Protein AF-A0A5S9M5S7-F1 (afdb_monomer)

Nearest PDB structures (foldseek):
  8tsh-assembly1_B  TM=7.631E-01  e=9.325E-02  Caldimonas thermodepolymerans
  8wm7-assembly1_D  TM=8.454E-01  e=1.983E-01  Nostoc sp. PCC 7120 = FACHB-418
  5ws4-assembly1_B  TM=8.221E-01  e=1.851E-01  Acinetobacter baumannii
  7v8i-assembly1_F  TM=8.320E-01  e=2.992E-01  Escherichia coli K-12

Foldseek 3Di:
DDWDFQDWDWDDDPPDTDGLDGGDTDDDDPPGDDDDDDDPSSCSVVVVVD

Structure (mmCIF, N/CA/C/O backbone):
data_AF-A0A5S9M5S7-F1
#
_entry.id   AF-A0A5S9M5S7-F1
#
loop_
_atom_site.group_PDB
_atom_site.id
_atom_site.type_symbol
_atom_site.label_atom_id
_atom_site.label_alt_id
_atom_site.label_comp_id
_atom_site.label_asym_id
_atom_site.label_entity_id
_atom_site.label_seq_id
_atom_site.pdbx_PDB_ins_code
_atom_site.Cartn_x
_atom_site.Cartn_y
_atom_site.Cartn_z
_atom_site.occupancy
_atom_site.B_iso_or_equiv
_atom_site.auth_seq_id
_atom_site.auth_comp_id
_atom_site.auth_asym_id
_atom_site.auth_atom_id
_atom_site.pdbx_PDB_model_num
ATOM 1 N N . MET A 1 1 ? -15.007 4.720 7.506 1.00 68.44 1 MET A N 1
ATOM 2 C CA . MET A 1 1 ? -14.996 3.560 6.582 1.00 68.44 1 MET A CA 1
ATOM 3 C C . MET A 1 1 ? -14.373 4.011 5.268 1.00 68.44 1 MET A C 1
ATOM 5 O O . MET A 1 1 ? -14.957 4.855 4.602 1.00 68.44 1 MET A O 1
ATOM 9 N N . ILE A 1 2 ? -13.168 3.540 4.951 1.00 73.75 2 ILE A N 1
ATOM 10 C CA . ILE A 1 2 ? -12.452 3.877 3.710 1.00 73.75 2 ILE A CA 1
ATOM 11 C C . ILE A 1 2 ? -12.630 2.704 2.757 1.00 73.75 2 ILE A C 1
ATOM 13 O O . ILE A 1 2 ? -12.274 1.586 3.109 1.00 73.75 2 ILE A O 1
ATOM 17 N N . THR A 1 3 ? -13.166 2.944 1.566 1.00 75.12 3 THR A N 1
ATOM 18 C CA . THR A 1 3 ? -13.345 1.907 0.545 1.00 75.12 3 THR A CA 1
ATOM 19 C C . THR A 1 3 ? -12.595 2.337 -0.702 1.00 75.12 3 THR A C 1
ATOM 21 O O . THR A 1 3 ? -12.986 3.296 -1.362 1.00 75.12 3 THR A O 1
ATOM 24 N N . LEU A 1 4 ? -11.502 1.647 -1.003 1.00 71.69 4 LEU A N 1
ATOM 25 C CA . LEU A 1 4 ? -10.736 1.817 -2.231 1.00 71.69 4 LEU A CA 1
ATOM 26 C C . LEU A 1 4 ? -11.248 0.804 -3.250 1.00 71.69 4 LEU A C 1
ATOM 28 O O . LEU A 1 4 ? -11.232 -0.399 -2.994 1.00 71.69 4 LEU A O 1
ATOM 32 N N . GLY A 1 5 ? -11.747 1.304 -4.378 1.00 73.19 5 GLY A N 1
ATOM 33 C CA . GLY A 1 5 ? -12.281 0.504 -5.478 1.00 73.19 5 GLY A CA 1
ATOM 34 C C . GLY A 1 5 ? -11.413 0.631 -6.722 1.00 73.19 5 GLY A C 1
ATOM 35 O O . GLY A 1 5 ? -11.053 1.741 -7.107 1.00 73.19 5 GLY A O 1
ATOM 36 N N . ASP A 1 6 ? -11.075 -0.508 -7.333 1.00 71.75 6 ASP A N 1
ATOM 37 C CA . ASP A 1 6 ? -10.451 -0.607 -8.660 1.00 71.75 6 ASP A CA 1
ATOM 38 C C . ASP A 1 6 ? -9.219 0.289 -8.883 1.00 71.75 6 ASP A C 1
ATOM 40 O O . ASP A 1 6 ? -8.982 0.848 -9.958 1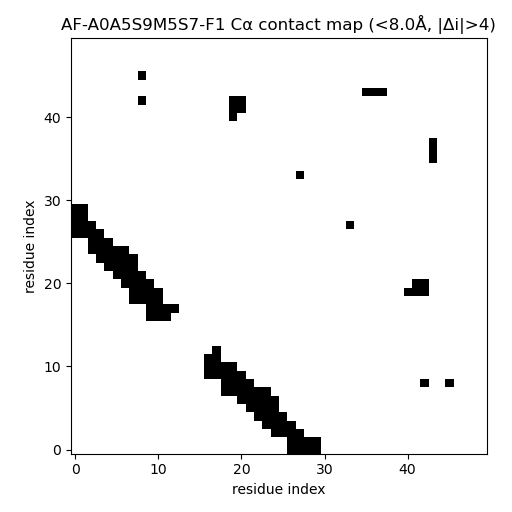.00 71.75 6 ASP A O 1
ATOM 44 N N . CYS A 1 7 ? -8.366 0.399 -7.865 1.00 67.31 7 CYS A N 1
ATOM 45 C CA . CYS A 1 7 ? -7.162 1.209 -7.971 1.00 67.31 7 CYS A CA 1
ATOM 46 C C . CYS A 1 7 ? -6.096 0.486 -8.805 1.00 67.31 7 CYS A C 1
ATOM 48 O O . CYS A 1 7 ? -5.716 -0.663 -8.539 1.00 67.31 7 CYS A O 1
ATOM 50 N N . SER A 1 8 ? -5.599 1.172 -9.838 1.00 68.88 8 SER A N 1
ATOM 51 C CA . SER A 1 8 ? -4.456 0.722 -10.630 1.00 68.88 8 SER A CA 1
ATOM 52 C C . SER A 1 8 ? -3.399 1.818 -10.705 1.00 68.88 8 SER A C 1
ATOM 54 O O . SER A 1 8 ? -3.668 2.937 -11.133 1.00 68.88 8 SER A O 1
ATOM 56 N N . CYS A 1 9 ? -2.182 1.489 -10.275 1.00 65.69 9 CYS A N 1
ATOM 57 C CA . CYS A 1 9 ? -1.065 2.427 -10.244 1.00 65.69 9 CYS A CA 1
ATOM 58 C C . CYS A 1 9 ? 0.002 1.973 -11.238 1.00 65.69 9 CYS A C 1
ATOM 60 O O . CYS A 1 9 ? 0.491 0.838 -11.184 1.00 65.69 9 CYS A O 1
ATOM 62 N N . TRP A 1 10 ? 0.368 2.877 -12.142 1.00 65.62 10 TRP A N 1
ATOM 63 C CA . TRP A 1 10 ? 1.360 2.649 -13.185 1.00 65.62 10 TRP A CA 1
ATOM 64 C C . TRP A 1 10 ? 2.568 3.535 -12.908 1.00 65.62 10 TRP A C 1
ATOM 66 O O . TRP A 1 10 ? 2.432 4.753 -12.821 1.00 65.62 10 TRP A O 1
ATOM 76 N N . PHE A 1 11 ? 3.747 2.932 -12.783 1.00 66.88 11 PHE A N 1
ATOM 77 C CA . PHE A 1 11 ? 4.997 3.672 -12.659 1.00 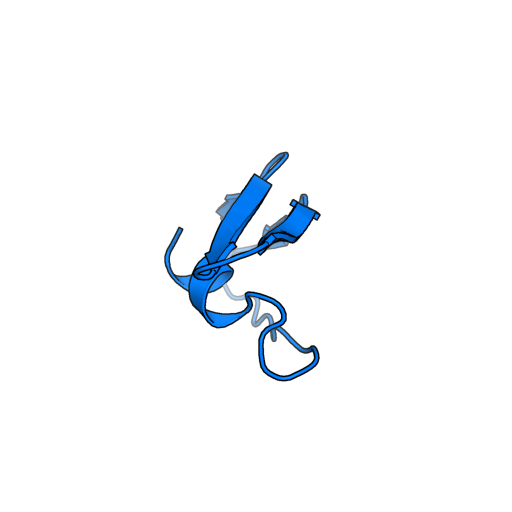66.88 11 PHE A CA 1
ATOM 78 C C . PHE A 1 11 ? 5.761 3.624 -13.973 1.00 66.88 11 PHE A C 1
ATOM 80 O O . PHE A 1 11 ? 5.998 2.557 -14.537 1.00 66.88 11 PHE A O 1
ATOM 87 N N . LYS A 1 12 ? 6.171 4.794 -14.461 1.00 54.25 12 LYS A N 1
ATOM 88 C CA . LYS A 1 12 ? 7.182 4.907 -15.511 1.00 54.25 12 LYS A CA 1
ATOM 89 C C . LYS A 1 12 ? 8.536 5.036 -14.834 1.00 54.25 12 LYS A C 1
ATOM 91 O O . LYS A 1 12 ? 8.858 6.108 -14.334 1.00 54.25 12 LYS A O 1
ATOM 96 N N . ASP A 1 13 ? 9.317 3.963 -14.844 1.00 61.72 13 ASP A N 1
ATOM 97 C CA . ASP A 1 13 ? 10.754 4.080 -14.623 1.00 61.72 13 ASP A CA 1
ATOM 98 C C . ASP A 1 13 ? 11.464 4.159 -15.984 1.00 61.72 13 ASP A C 1
ATOM 100 O O . ASP A 1 13 ? 10.939 3.648 -16.976 1.00 61.72 13 ASP A O 1
ATOM 104 N N . LYS A 1 14 ? 12.617 4.837 -16.056 1.00 57.88 14 LYS A N 1
ATOM 105 C CA . LYS A 1 14 ? 13.267 5.420 -17.263 1.00 57.88 14 LYS A CA 1
ATOM 106 C C . LYS A 1 14 ? 13.277 4.594 -18.572 1.00 57.88 14 LYS A C 1
ATOM 108 O O . LYS A 1 14 ? 13.501 5.177 -19.630 1.00 57.88 14 LYS A O 1
ATOM 113 N N . LYS A 1 15 ? 13.054 3.273 -18.542 1.00 59.62 15 LYS A N 1
ATOM 114 C CA . LYS A 1 15 ? 12.912 2.400 -19.728 1.00 59.62 15 LYS A CA 1
ATOM 115 C C . LYS A 1 15 ? 11.754 1.383 -19.681 1.00 59.62 15 LYS A C 1
ATOM 117 O O . LYS A 1 15 ? 11.557 0.677 -20.667 1.00 59.62 15 LYS A O 1
ATOM 122 N N . LYS A 1 16 ? 10.979 1.280 -18.593 1.00 51.28 16 LYS A N 1
ATOM 123 C CA . LYS A 1 16 ? 9.864 0.320 -18.469 1.00 51.28 16 LYS A CA 1
ATOM 124 C C . LYS A 1 16 ? 8.686 0.918 -17.703 1.00 51.28 16 LYS A C 1
ATOM 126 O O . LYS A 1 16 ? 8.840 1.470 -16.618 1.00 51.28 16 LYS A O 1
ATOM 131 N N . VAL A 1 17 ? 7.490 0.741 -18.262 1.00 65.88 17 VAL A N 1
ATOM 132 C CA . VAL A 1 17 ? 6.236 0.938 -17.532 1.00 65.88 17 VAL A CA 1
ATOM 133 C C . VAL A 1 17 ? 6.043 -0.287 -16.645 1.00 65.88 17 VAL A C 1
ATOM 135 O O . VAL A 1 17 ? 5.756 -1.376 -17.142 1.00 65.88 17 VAL A O 1
ATOM 138 N N . VAL A 1 18 ? 6.247 -0.123 -15.342 1.00 66.88 18 VAL A N 1
ATOM 139 C CA . VAL A 1 18 ? 6.012 -1.172 -14.353 1.00 66.88 18 VAL A CA 1
ATOM 140 C C . VAL A 1 18 ? 4.622 -0.967 -13.777 1.00 66.88 18 VAL A C 1
ATOM 142 O O . VAL A 1 18 ? 4.282 0.096 -13.248 1.00 66.88 18 VAL A O 1
ATOM 145 N N . LYS A 1 19 ? 3.789 -1.998 -13.901 1.00 69.00 19 LYS A N 1
ATOM 146 C CA . LYS A 1 19 ? 2.481 -2.018 -13.262 1.00 69.00 19 LYS A CA 1
ATOM 147 C C . LYS A 1 19 ? 2.686 -2.320 -11.780 1.00 69.00 19 LYS A C 1
ATOM 149 O O . LYS A 1 19 ? 2.951 -3.465 -11.436 1.00 69.00 19 LYS A O 1
ATOM 154 N N . ALA A 1 20 ? 2.611 -1.293 -10.935 1.00 67.50 20 ALA A N 1
ATOM 155 C CA . ALA A 1 20 ? 2.843 -1.438 -9.500 1.00 67.50 20 ALA A CA 1
ATOM 156 C C . ALA A 1 20 ? 1.672 -2.167 -8.832 1.00 67.50 20 ALA A C 1
ATOM 158 O O . ALA A 1 20 ? 1.881 -3.096 -8.062 1.00 67.50 20 AL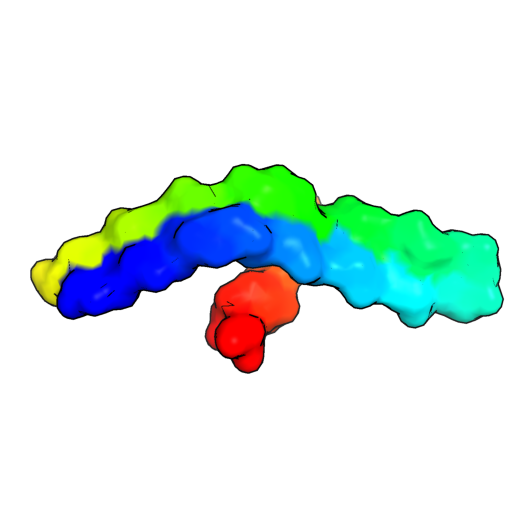A A O 1
ATOM 159 N N . MET A 1 21 ? 0.435 -1.787 -9.171 1.00 66.06 21 MET A N 1
ATOM 160 C CA . MET A 1 21 ? -0.779 -2.406 -8.630 1.00 66.06 21 MET A CA 1
ATOM 161 C C . MET A 1 21 ? -1.858 -2.509 -9.706 1.00 66.06 21 MET A C 1
ATOM 163 O O . MET A 1 21 ? -2.015 -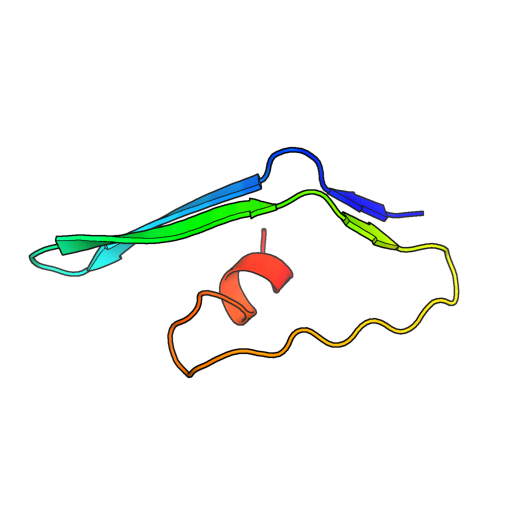1.610 -10.538 1.00 66.06 21 MET A O 1
ATOM 167 N N . LYS A 1 22 ? -2.593 -3.625 -9.724 1.00 71.50 22 LYS A N 1
ATOM 168 C CA . LYS A 1 22 ? -3.630 -3.923 -10.719 1.00 71.50 22 LYS A CA 1
ATOM 169 C C . LYS A 1 22 ? -4.919 -4.331 -10.005 1.00 71.50 22 LYS A C 1
ATOM 171 O O . LYS A 1 22 ? -4.932 -5.402 -9.417 1.00 71.50 22 LYS A O 1
ATOM 176 N N . HIS A 1 23 ? -5.975 -3.525 -10.141 1.00 72.19 23 HIS A N 1
ATOM 177 C CA . HIS A 1 23 ? -7.325 -3.826 -9.638 1.00 72.19 23 HIS A CA 1
ATOM 178 C C . HIS A 1 23 ? -7.342 -4.183 -8.148 1.00 72.19 23 HIS A C 1
ATOM 180 O O . HIS A 1 23 ? -7.828 -5.241 -7.756 1.00 72.19 23 HIS A O 1
ATOM 186 N N . MET A 1 24 ? -6.756 -3.319 -7.315 1.00 71.06 24 MET A N 1
ATOM 187 C CA . MET A 1 24 ? -6.806 -3.522 -5.871 1.00 71.06 24 MET A CA 1
ATOM 188 C C . MET A 1 24 ? -8.071 -2.865 -5.319 1.00 71.06 24 MET A C 1
ATOM 190 O O . MET A 1 24 ? -8.235 -1.649 -5.426 1.00 71.06 24 MET A O 1
ATOM 194 N N . THR A 1 25 ? -8.946 -3.685 -4.740 1.00 74.94 25 THR A N 1
ATOM 195 C CA . THR A 1 25 ? -10.162 -3.246 -4.053 1.00 74.94 25 THR A CA 1
ATOM 196 C C . THR A 1 25 ? -10.062 -3.679 -2.600 1.00 74.94 25 THR A C 1
ATOM 198 O O . THR A 1 25 ? -9.929 -4.872 -2.324 1.00 74.94 25 THR A O 1
ATOM 201 N N . PHE A 1 26 ? -10.090 -2.729 -1.670 1.00 78.38 26 PHE A N 1
ATOM 202 C CA . PHE A 1 26 ? -10.072 -3.031 -0.243 1.00 78.38 26 PHE A CA 1
ATOM 203 C C . PHE A 1 26 ? -10.883 -2.010 0.551 1.00 78.38 26 PHE A C 1
ATOM 205 O O . PHE A 1 26 ? -10.954 -0.834 0.204 1.00 78.38 26 PHE A O 1
ATOM 212 N N . SER A 1 27 ? -11.504 -2.473 1.630 1.00 81.38 27 SER A N 1
ATOM 213 C CA . SER A 1 27 ? -12.298 -1.650 2.537 1.00 81.38 27 SER A CA 1
ATOM 214 C C . SER A 1 27 ? -11.737 -1.752 3.946 1.00 81.38 27 SER A C 1
ATOM 216 O O . SER A 1 27 ? -11.561 -2.862 4.441 1.00 81.38 27 SER A O 1
ATOM 218 N N . VAL A 1 28 ? -11.502 -0.613 4.586 1.00 81.69 28 VAL A N 1
ATOM 219 C CA . VAL A 1 28 ? -11.044 -0.507 5.972 1.00 81.69 28 VAL A CA 1
ATOM 220 C C . VAL A 1 28 ? -12.151 0.126 6.804 1.00 81.69 28 VAL A C 1
ATOM 222 O O . VAL A 1 28 ? -12.643 1.226 6.503 1.00 81.69 28 VAL A O 1
ATOM 225 N N . LYS A 1 29 ? -12.583 -0.578 7.846 1.00 85.31 29 LYS A N 1
ATOM 226 C CA . LYS A 1 29 ? -13.570 -0.070 8.799 1.00 85.31 29 LYS A CA 1
ATOM 227 C C . LYS A 1 29 ? -12.911 0.903 9.773 1.00 85.31 29 LYS A C 1
ATOM 229 O O . LYS A 1 29 ? -11.697 0.974 9.918 1.00 85.31 29 LYS A O 1
ATOM 234 N N . GLU A 1 30 ? -13.733 1.720 10.416 1.00 84.75 30 GLU A N 1
ATOM 235 C CA . GLU A 1 30 ? -13.238 2.649 11.428 1.00 84.75 30 GLU A CA 1
ATOM 236 C C . GLU A 1 30 ? -12.750 1.877 12.662 1.00 84.75 30 GLU A C 1
ATOM 238 O O . GLU A 1 30 ? -13.410 0.938 13.101 1.00 84.75 30 GLU A O 1
ATOM 243 N N . GLY A 1 31 ? -11.570 2.237 13.174 1.00 87.81 31 GLY A N 1
ATOM 244 C CA . GLY A 1 31 ? -10.901 1.510 14.259 1.00 87.81 31 GLY A CA 1
ATOM 245 C C . GLY A 1 31 ? -10.147 0.243 13.830 1.00 87.81 31 GLY A C 1
ATOM 246 O O . GLY A 1 31 ? -9.586 -0.441 14.681 1.00 87.81 31 GLY A O 1
ATOM 247 N N . GLU A 1 32 ? -10.103 -0.076 12.535 1.00 82.06 32 GLU A N 1
ATOM 248 C CA . GLU A 1 32 ? -9.408 -1.252 12.008 1.00 82.06 32 GLU A CA 1
ATOM 249 C C . GLU A 1 32 ? -7.951 -0.914 11.642 1.00 82.06 32 GLU A C 1
ATOM 251 O O . GLU A 1 32 ? -7.676 0.089 10.980 1.00 82.06 32 GLU A O 1
ATOM 256 N N . VAL A 1 33 ? -7.000 -1.745 12.079 1.00 82.69 33 VAL A N 1
ATOM 257 C CA . VAL A 1 33 ? -5.570 -1.573 11.777 1.00 82.69 33 VAL A CA 1
ATOM 258 C C . VAL A 1 33 ? -5.192 -2.495 10.625 1.00 82.69 33 VAL A C 1
ATOM 260 O O . VAL A 1 33 ? -5.313 -3.713 10.736 1.00 82.69 33 VAL A O 1
ATOM 263 N N . VAL A 1 34 ? -4.700 -1.922 9.525 1.00 81.44 34 VAL A N 1
ATOM 264 C CA . VAL A 1 34 ? -4.310 -2.668 8.320 1.00 81.44 34 VAL A CA 1
ATOM 265 C C . VAL A 1 34 ? -2.829 -2.460 8.025 1.00 81.44 34 VAL A C 1
ATOM 267 O O . VAL A 1 34 ? -2.336 -1.334 8.006 1.00 81.44 34 VAL A O 1
ATOM 270 N N . GLY A 1 35 ? -2.117 -3.560 7.775 1.00 79.12 35 GLY A N 1
ATOM 271 C CA . GLY A 1 35 ? -0.718 -3.559 7.351 1.00 79.12 35 GLY A CA 1
ATOM 272 C C . GLY A 1 35 ? -0.582 -3.877 5.864 1.00 79.12 35 GLY A C 1
ATOM 273 O O . GLY A 1 35 ? -1.167 -4.841 5.378 1.00 79.12 35 GLY A O 1
ATOM 274 N N . ILE A 1 36 ? 0.223 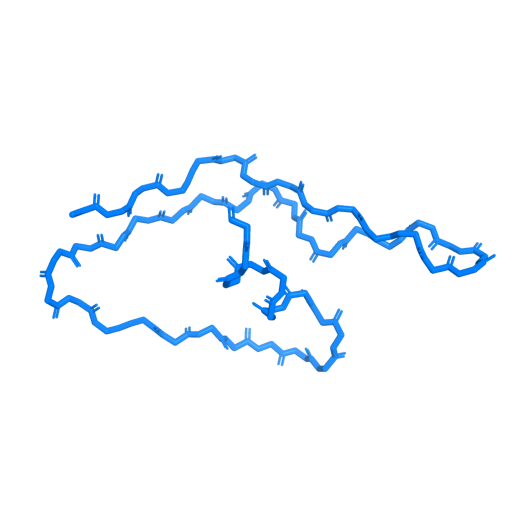-3.093 5.142 1.00 77.81 36 ILE A N 1
ATOM 275 C CA . ILE A 1 36 ? 0.537 -3.346 3.729 1.00 77.81 36 ILE A CA 1
ATOM 276 C C . ILE A 1 36 ? 1.917 -4.001 3.648 1.00 77.81 36 ILE A C 1
ATOM 278 O O . ILE A 1 36 ? 2.933 -3.365 3.937 1.00 77.81 36 ILE A O 1
ATOM 282 N N . LEU A 1 37 ? 1.960 -5.265 3.222 1.00 75.50 37 LEU A N 1
ATOM 283 C CA . LEU A 1 37 ? 3.191 -6.044 3.067 1.00 75.50 37 LEU A CA 1
ATOM 284 C C . LEU A 1 37 ? 3.486 -6.342 1.589 1.00 75.50 37 LEU A C 1
ATOM 286 O O . LEU A 1 37 ? 2.593 -6.345 0.748 1.00 75.50 37 LEU A O 1
ATOM 290 N N . GLY A 1 38 ? 4.756 -6.571 1.259 1.00 71.62 38 GLY A N 1
ATOM 291 C CA . GLY A 1 38 ? 5.202 -6.880 -0.103 1.00 71.62 38 GLY A CA 1
ATOM 292 C C . GLY A 1 38 ? 6.700 -6.648 -0.271 1.00 71.62 38 GLY A C 1
ATOM 293 O O . GLY A 1 38 ? 7.365 -6.203 0.665 1.00 71.62 38 GLY A O 1
ATOM 294 N N . GLU A 1 39 ? 7.238 -6.872 -1.462 1.00 75.88 39 GLU A N 1
ATOM 295 C CA . GLU A 1 39 ? 8.657 -6.634 -1.752 1.00 75.88 39 GLU A CA 1
ATOM 296 C C . GLU A 1 39 ? 8.988 -5.132 -1.872 1.00 75.88 39 GLU A C 1
ATOM 298 O O . GLU A 1 39 ? 8.100 -4.276 -2.023 1.00 75.88 39 GLU A O 1
ATOM 303 N N . ASN A 1 40 ? 10.270 -4.776 -1.749 1.00 77.44 40 ASN A N 1
ATOM 304 C CA . ASN A 1 40 ? 10.725 -3.405 -1.989 1.00 77.44 40 ASN A CA 1
ATOM 305 C C . ASN A 1 40 ? 10.483 -3.034 -3.459 1.00 77.44 40 ASN A C 1
ATOM 307 O O . ASN A 1 40 ? 10.898 -3.751 -4.359 1.00 77.44 40 ASN A O 1
ATOM 311 N N . GLY A 1 41 ? 9.786 -1.919 -3.699 1.00 71.38 41 GLY A N 1
ATOM 312 C CA . GLY A 1 41 ? 9.388 -1.491 -5.048 1.00 71.38 41 GLY A CA 1
ATOM 313 C C . GLY A 1 41 ? 7.992 -1.941 -5.500 1.00 71.38 41 GLY A C 1
ATOM 314 O O . GLY A 1 41 ? 7.544 -1.509 -6.555 1.00 71.38 41 GLY A O 1
ATOM 315 N N . ALA A 1 42 ? 7.246 -2.703 -4.690 1.00 69.31 42 ALA A N 1
ATOM 316 C CA . ALA A 1 42 ? 5.884 -3.154 -5.024 1.00 69.31 42 ALA A CA 1
ATOM 317 C C . ALA A 1 42 ? 4.802 -2.043 -5.026 1.00 69.31 42 ALA A C 1
ATOM 319 O O . ALA A 1 42 ? 3.624 -2.325 -5.205 1.00 69.31 42 ALA A O 1
ATOM 320 N N . GLY A 1 43 ? 5.163 -0.777 -4.78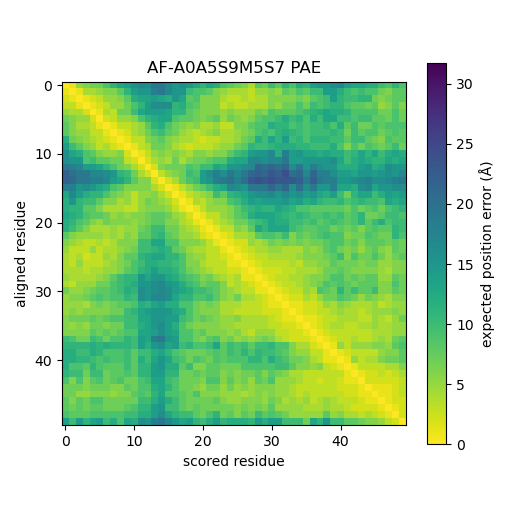0 1.00 72.19 43 GLY A N 1
ATOM 321 C CA . GLY A 1 43 ? 4.208 0.343 -4.779 1.00 72.19 43 GLY A CA 1
ATOM 322 C C . GLY A 1 43 ? 3.441 0.563 -3.468 1.00 72.19 43 GLY A C 1
ATOM 323 O O . GLY A 1 43 ? 2.483 1.327 -3.452 1.00 72.19 43 GLY A O 1
ATOM 324 N N . LYS A 1 44 ? 3.867 -0.045 -2.349 1.00 82.81 44 LYS A N 1
ATOM 325 C CA . LYS A 1 44 ? 3.209 0.076 -1.026 1.00 82.81 44 LYS A CA 1
ATOM 326 C C . LYS A 1 44 ? 3.071 1.525 -0.544 1.00 82.81 44 LYS A C 1
ATOM 328 O O . LYS A 1 44 ? 1.995 1.958 -0.155 1.00 82.81 44 LYS A O 1
ATOM 333 N N . THR A 1 45 ? 4.155 2.299 -0.619 1.00 77.88 45 THR A N 1
ATOM 334 C CA . THR A 1 45 ? 4.149 3.726 -0.253 1.00 77.88 45 THR A CA 1
ATOM 335 C C . THR A 1 45 ? 3.312 4.562 -1.217 1.00 77.88 45 THR A C 1
ATOM 337 O O . THR A 1 45 ? 2.797 5.604 -0.830 1.00 77.88 45 THR A O 1
ATOM 340 N N . THR A 1 46 ? 3.167 4.123 -2.468 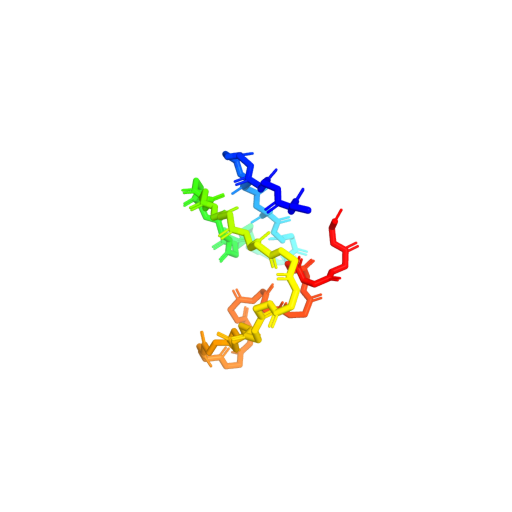1.00 78.56 46 THR A N 1
ATOM 341 C CA . THR A 1 46 ? 2.294 4.786 -3.440 1.00 78.56 46 THR A CA 1
ATOM 342 C C . THR A 1 46 ? 0.830 4.564 -3.090 1.00 78.56 46 THR A C 1
ATOM 344 O O . THR A 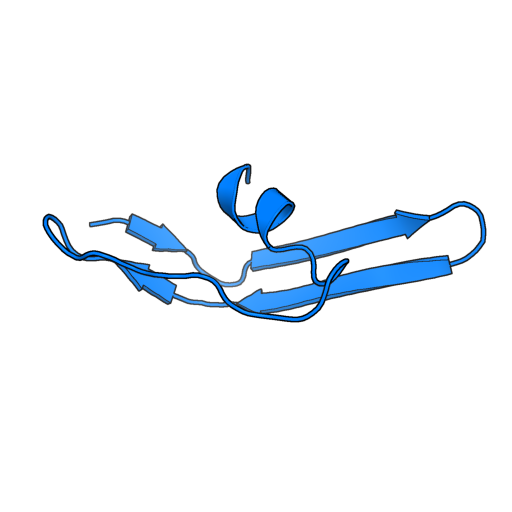1 46 ? 0.070 5.519 -3.120 1.00 78.56 46 THR A O 1
ATOM 347 N N . LEU A 1 47 ? 0.450 3.349 -2.687 1.00 74.75 47 LEU A N 1
ATOM 348 C CA . LEU A 1 47 ? -0.917 3.048 -2.259 1.00 74.75 47 LEU A CA 1
ATOM 349 C C . LEU A 1 47 ? -1.335 3.829 -1.009 1.00 74.75 47 LEU A C 1
ATOM 351 O O . LEU A 1 47 ? -2.489 4.206 -0.897 1.00 74.75 47 LEU A O 1
ATOM 355 N N . LEU A 1 48 ? -0.401 4.118 -0.099 1.00 73.88 48 LEU A N 1
ATOM 356 C CA . LEU A 1 48 ? -0.665 4.966 1.072 1.00 73.88 48 LEU A CA 1
ATOM 357 C C . LEU A 1 48 ? -0.773 6.467 0.753 1.00 73.88 48 LEU A C 1
ATOM 359 O O . LEU A 1 48 ? -1.161 7.238 1.624 1.00 73.88 48 LEU A O 1
ATOM 363 N N . ARG A 1 49 ? -0.360 6.897 -0.445 1.00 73.19 49 ARG A N 1
ATOM 364 C CA . ARG A 1 49 ? -0.342 8.309 -0.863 1.00 73.19 49 ARG A CA 1
ATOM 365 C C . ARG A 1 49 ? -1.409 8.670 -1.898 1.00 73.19 49 ARG A C 1
ATOM 367 O O . ARG A 1 49 ? -1.580 9.860 -2.143 1.00 73.19 49 ARG A O 1
ATOM 374 N N . ALA A 1 50 ? -2.012 7.676 -2.546 1.00 64.88 50 ALA A N 1
ATOM 375 C CA . ALA A 1 50 ? -3.087 7.847 -3.521 1.00 64.88 50 ALA A CA 1
ATOM 376 C C . ALA A 1 50 ? -4.415 8.129 -2.812 1.00 64.88 50 ALA A C 1
ATOM 378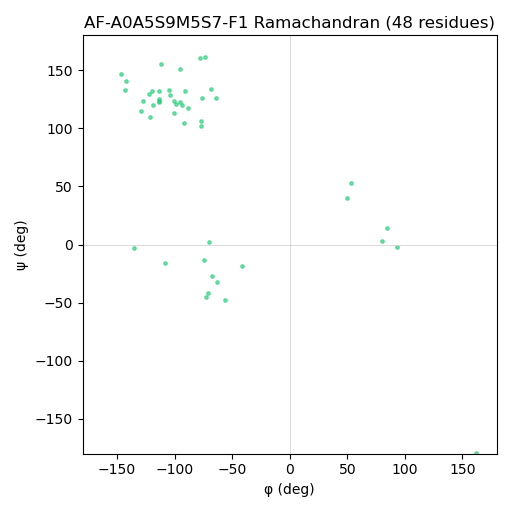 O O . ALA A 1 50 ? -5.184 8.946 -3.359 1.00 64.88 50 ALA A O 1
#

pLDDT: mean 72.4, std 7.77, range [51.28, 87.81]

Mean predicted aligned error: 7.81 Å

Sequence (50 aa):
MITLGDCSCWFKDKKKVVKAMKHMTFSVKEGEVVGILGENGAGKTTLLRA

Organism: Bacillus safensis (NCBI:txid561879)

Solvent-accessible surface area (backbone atoms only — not comparable to full-atom values): 3399 Å² total; per-residue (Å²): 107,51,73,47,70,67,44,63,44,76,43,80,48,105,88,49,79,44,75,44,41,76,64,48,64,52,72,45,55,76,96,61,88,84,84,89,84,76,65,93,83,51,39,64,73,53,66,79,70,110

InterPro domains:
  IPR003439 ABC transporter-like, ATP-binding domain [PF00005] (22-50)
  IPR027417 P-loop containing nucleoside triphosphate hydrolase [G3DSA:3.40.50.300] (1-50)
  IPR027417 P-loop containing nucleoside triphosphate hydrolase [SSF52540] (10-50)

Secondary structure (DSSP, 8-state):
-EEEEEEEEEEEETTEEEEEEEEEEEEE-TT--------TTSSHHHHTT-

Radius of gyration: 12.31 Å; Cα contacts (8 Å, |Δi|>4): 62; chains: 1; bounding box: 28×15×34 Å